Protein AF-A0A5K1AM50-F1 (afdb_monomer_lite)

Secondary structure (DSSP, 8-state):
-HHHHHHHHHHHHHHTT-THHHHSSS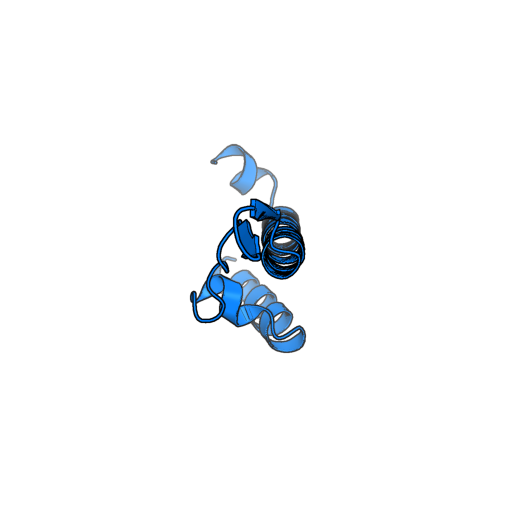PPPPSEEEETTEEEE-HHHHHHHHHHHHHHHHHHHTS-HHHHTT-

Structure (mmCIF, N/CA/C/O backbone):
data_AF-A0A5K1AM50-F1
#
_entry.id   AF-A0A5K1AM50-F1
#
loop_
_atom_site.group_PDB
_atom_site.id
_atom_site.type_symbol
_atom_site.label_atom_id
_atom_site.label_alt_id
_atom_site.label_comp_id
_atom_site.label_asym_id
_atom_site.label_entity_id
_atom_site.label_seq_id
_atom_site.pdbx_PDB_ins_code
_atom_site.Cartn_x
_atom_site.Cartn_y
_atom_site.Cartn_z
_atom_site.occupancy
_atom_site.B_iso_or_equiv
_atom_site.auth_seq_id
_atom_site.auth_comp_id
_atom_site.auth_asym_id
_atom_site.auth_atom_id
_atom_site.pdbx_PDB_model_num
ATOM 1 N N . ASN A 1 1 ? 14.309 4.282 -18.657 1.00 77.56 1 ASN A N 1
ATOM 2 C CA . ASN A 1 1 ? 14.238 2.811 -18.507 1.00 77.56 1 ASN A CA 1
ATOM 3 C C . ASN A 1 1 ? 12.998 2.431 -17.685 1.00 77.56 1 ASN A C 1
ATOM 5 O O . ASN A 1 1 ? 13.108 1.907 -16.587 1.00 77.56 1 ASN A O 1
ATOM 9 N N . PHE A 1 2 ? 11.806 2.773 -18.185 1.00 85.94 2 PHE A N 1
ATOM 10 C CA . PHE A 1 2 ? 10.553 2.648 -17.424 1.00 85.94 2 PHE A CA 1
ATOM 11 C C . PHE A 1 2 ? 10.142 1.190 -17.194 1.00 85.94 2 PHE A C 1
ATOM 13 O O . PHE A 1 2 ? 9.690 0.843 -16.109 1.00 85.94 2 PHE A O 1
ATOM 20 N N . LEU A 1 3 ? 10.328 0.331 -18.200 1.00 92.31 3 LEU A N 1
ATOM 21 C CA . LEU A 1 3 ? 9.891 -1.060 -18.128 1.00 92.31 3 LEU A CA 1
ATOM 22 C C . LEU A 1 3 ? 10.651 -1.851 -17.054 1.00 92.31 3 LEU A C 1
ATOM 24 O O . LEU A 1 3 ? 10.022 -2.552 -16.272 1.00 92.31 3 LEU A O 1
ATOM 28 N N . LEU A 1 4 ? 11.977 -1.683 -16.966 1.00 91.25 4 LEU A N 1
ATOM 29 C CA . LEU A 1 4 ? 12.785 -2.328 -15.927 1.00 91.25 4 LEU A CA 1
ATOM 30 C C . LEU A 1 4 ? 12.395 -1.845 -14.527 1.00 91.25 4 LEU A C 1
ATOM 32 O O . LEU A 1 4 ? 12.175 -2.665 -13.640 1.00 91.25 4 LEU A O 1
ATOM 36 N N . TRP A 1 5 ? 12.271 -0.526 -14.354 1.00 92.38 5 TRP A N 1
ATOM 37 C CA . TRP A 1 5 ? 11.823 0.071 -13.095 1.00 92.38 5 TRP A CA 1
ATOM 38 C C . TRP A 1 5 ? 10.462 -0.490 -12.671 1.00 92.38 5 TRP A C 1
ATOM 40 O O . TRP A 1 5 ? 10.302 -0.937 -11.539 1.00 92.38 5 TRP A O 1
ATOM 50 N N . LYS A 1 6 ? 9.502 -0.549 -13.603 1.00 91.94 6 LYS A N 1
ATOM 51 C CA . LYS A 1 6 ? 8.165 -1.084 -13.345 1.00 91.94 6 LYS A CA 1
ATOM 52 C C . LYS A 1 6 ? 8.237 -2.536 -12.875 1.00 91.94 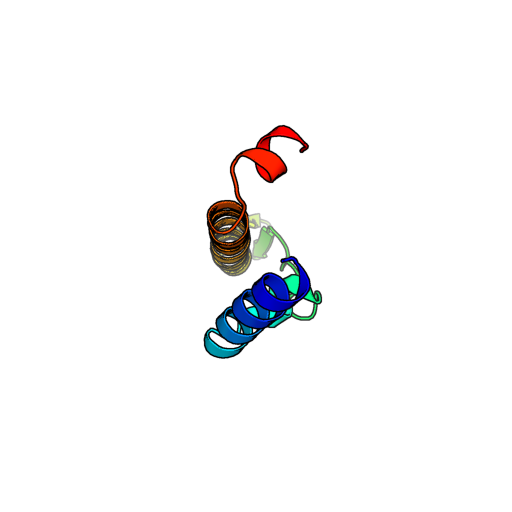6 LYS A C 1
ATOM 54 O O . LYS A 1 6 ? 7.616 -2.865 -11.873 1.00 91.94 6 LYS A O 1
ATOM 59 N N . THR A 1 7 ? 9.010 -3.387 -13.547 1.00 94.25 7 THR A N 1
ATOM 60 C CA . THR A 1 7 ? 9.184 -4.790 -13.139 1.00 94.25 7 THR A CA 1
ATOM 61 C C . THR A 1 7 ? 9.770 -4.910 -11.731 1.00 94.25 7 THR A C 1
ATOM 63 O O . THR A 1 7 ? 9.285 -5.709 -10.938 1.00 94.25 7 THR A O 1
ATOM 66 N N . GLN A 1 8 ? 10.776 -4.097 -11.392 1.00 92.81 8 GLN A N 1
ATOM 67 C CA . GLN A 1 8 ? 11.404 -4.112 -10.066 1.00 92.81 8 GLN A CA 1
ATOM 68 C C . GLN A 1 8 ? 10.442 -3.661 -8.960 1.00 92.81 8 GLN A C 1
ATOM 70 O O . GLN A 1 8 ? 10.351 -4.309 -7.919 1.00 92.81 8 GLN A O 1
ATOM 75 N N . VAL A 1 9 ? 9.701 -2.576 -9.196 1.00 91.81 9 VAL A N 1
ATOM 76 C CA . VAL A 1 9 ? 8.720 -2.045 -8.241 1.00 91.81 9 VAL A CA 1
ATOM 77 C C . VAL A 1 9 ? 7.576 -3.035 -8.017 1.00 91.81 9 VAL A C 1
ATOM 79 O O . VAL A 1 9 ? 7.195 -3.270 -6.873 1.00 91.81 9 VAL A O 1
ATOM 82 N N . LEU A 1 10 ? 7.068 -3.662 -9.082 1.00 92.50 10 LEU A N 1
ATOM 83 C CA . LEU A 1 10 ? 6.007 -4.665 -8.975 1.00 92.50 10 LEU A CA 1
ATOM 84 C C . LEU A 1 10 ? 6.460 -5.904 -8.195 1.00 92.50 10 LEU A C 1
ATOM 86 O O . LEU A 1 10 ? 5.781 -6.290 -7.249 1.00 92.50 10 LEU A O 1
ATOM 90 N N . ALA A 1 11 ? 7.638 -6.454 -8.506 1.00 93.00 11 ALA A N 1
ATOM 91 C CA . ALA A 1 11 ? 8.183 -7.603 -7.780 1.00 93.00 11 ALA A CA 1
ATOM 92 C C . ALA A 1 11 ? 8.389 -7.302 -6.281 1.00 93.00 11 ALA A C 1
ATOM 94 O O . ALA A 1 11 ? 8.111 -8.138 -5.420 1.00 93.00 11 ALA A O 1
ATOM 95 N N . MET A 1 12 ? 8.836 -6.084 -5.949 1.00 91.62 12 MET A N 1
ATOM 96 C CA . MET A 1 12 ? 8.947 -5.636 -4.559 1.00 91.62 12 MET A CA 1
ATOM 97 C C . MET A 1 12 ? 7.574 -5.602 -3.871 1.00 91.62 12 MET A C 1
ATOM 99 O O . MET A 1 12 ? 7.447 -6.089 -2.751 1.00 91.62 12 MET A O 1
ATOM 103 N N . MET A 1 13 ? 6.543 -5.064 -4.524 1.00 92.31 13 MET 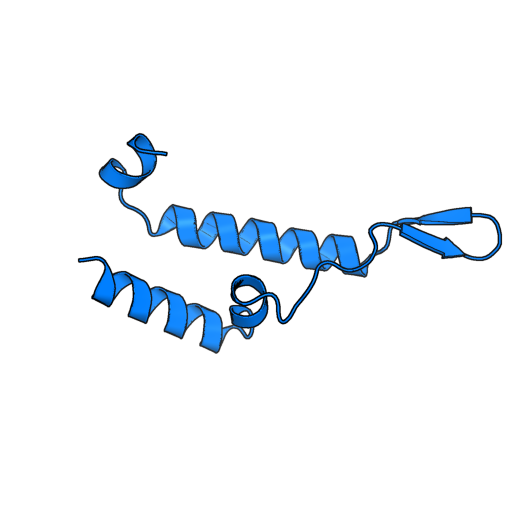A N 1
ATOM 104 C CA . MET A 1 13 ? 5.191 -4.973 -3.956 1.00 92.31 13 MET A CA 1
ATOM 105 C C . MET A 1 13 ? 4.531 -6.337 -3.758 1.00 92.31 13 MET A C 1
ATOM 107 O O . MET A 1 13 ? 3.858 -6.541 -2.748 1.00 92.31 13 MET A O 1
ATOM 111 N N . GLU A 1 14 ? 4.740 -7.271 -4.685 1.00 92.50 14 GLU A N 1
ATOM 112 C CA . GLU A 1 14 ? 4.285 -8.657 -4.546 1.00 92.50 14 GLU A CA 1
ATOM 113 C C . GLU A 1 14 ? 4.943 -9.332 -3.335 1.00 92.50 14 GLU A C 1
ATOM 115 O O . GLU A 1 14 ? 4.249 -9.954 -2.537 1.00 92.50 14 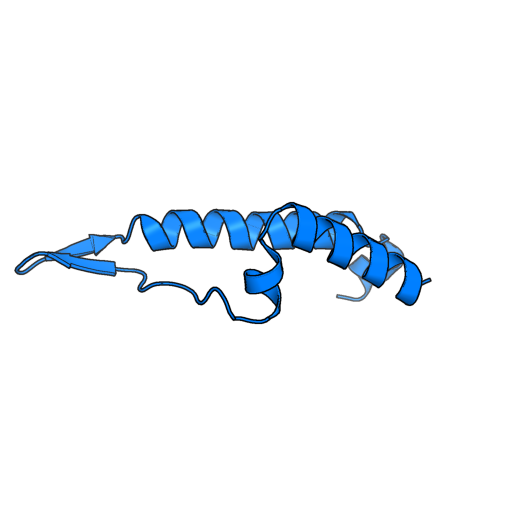GLU A O 1
ATOM 120 N N . SER A 1 15 ? 6.251 -9.123 -3.120 1.00 92.94 15 SER A N 1
ATOM 121 C CA . SER A 1 15 ? 6.974 -9.690 -1.965 1.00 92.94 15 SER A CA 1
ATOM 122 C C . SER A 1 15 ? 6.482 -9.199 -0.599 1.00 92.94 15 SER A C 1
ATOM 124 O O . SER A 1 15 ? 6.778 -9.821 0.418 1.00 92.94 15 SER A O 1
ATOM 126 N N . GLN A 1 16 ? 5.785 -8.061 -0.569 1.00 90.38 16 GLN A N 1
ATOM 127 C CA . GLN A 1 16 ? 5.254 -7.440 0.646 1.00 90.38 16 GLN A CA 1
ATOM 128 C C . GLN A 1 16 ? 3.732 -7.612 0.772 1.00 90.38 16 GLN A C 1
ATOM 130 O O . GLN A 1 16 ? 3.141 -7.031 1.676 1.00 90.38 16 GLN A O 1
ATOM 135 N N . GLU A 1 17 ? 3.086 -8.344 -0.146 1.00 90.31 17 GLU A N 1
ATOM 136 C CA . GLU A 1 17 ? 1.623 -8.521 -0.201 1.00 90.31 17 GLU A CA 1
ATOM 137 C C . GLU A 1 17 ? 0.830 -7.197 -0.301 1.00 90.31 17 GLU A C 1
ATOM 139 O O . GLU A 1 17 ? -0.364 -7.137 -0.014 1.00 90.31 17 GLU A O 1
ATOM 144 N N . ILE A 1 18 ? 1.472 -6.112 -0.750 1.00 92.44 18 ILE A N 1
ATOM 145 C CA . ILE A 1 18 ? 0.852 -4.778 -0.870 1.00 92.44 18 ILE A CA 1
ATOM 146 C C . ILE A 1 18 ? 0.424 -4.440 -2.298 1.00 92.44 18 ILE A C 1
ATOM 148 O O . ILE A 1 18 ? -0.109 -3.358 -2.535 1.00 92.44 18 ILE A O 1
ATOM 152 N N . TYR A 1 19 ? 0.625 -5.347 -3.257 1.00 92.44 19 TYR A N 1
ATOM 153 C CA . TYR A 1 19 ? 0.217 -5.132 -4.648 1.00 92.44 19 TYR A CA 1
ATOM 154 C C . TYR A 1 19 ? -1.283 -4.810 -4.782 1.00 92.44 19 TYR A C 1
ATOM 156 O O . TYR A 1 19 ? -1.659 -3.956 -5.585 1.00 92.44 19 TYR A O 1
ATOM 164 N N . GLY A 1 20 ? -2.118 -5.381 -3.907 1.00 92.38 20 GLY A N 1
ATOM 165 C CA . GLY A 1 20 ? -3.555 -5.104 -3.846 1.00 92.38 20 GLY A CA 1
ATOM 166 C C . GLY A 1 20 ? -3.924 -3.637 -3.572 1.00 92.38 20 GLY A C 1
ATOM 167 O O . GLY A 1 20 ? -5.021 -3.205 -3.921 1.00 92.38 20 GLY A O 1
ATOM 168 N N . PHE A 1 21 ? -3.016 -2.834 -3.001 1.00 93.19 21 PHE A N 1
ATOM 169 C CA . PHE A 1 21 ? -3.215 -1.385 -2.858 1.00 93.19 21 PHE A CA 1
ATOM 170 C C . PHE A 1 21 ? -3.126 -0.651 -4.204 1.00 93.19 21 PHE A C 1
ATOM 172 O O . PHE A 1 21 ? -3.749 0.393 -4.365 1.00 93.19 21 PHE A O 1
ATOM 179 N N . LEU A 1 22 ? -2.369 -1.181 -5.174 1.00 89.69 22 LEU A N 1
ATOM 180 C CA . LEU A 1 22 ? -2.261 -0.587 -6.508 1.00 89.69 22 LEU A CA 1
ATOM 181 C C . LEU A 1 22 ?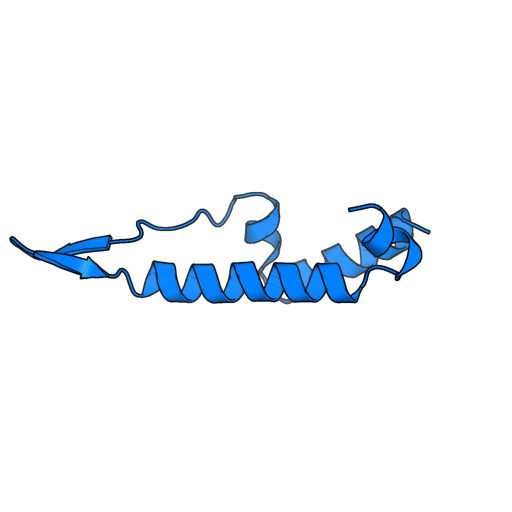 -3.405 -0.989 -7.433 1.00 89.69 22 LEU A C 1
ATOM 183 O O . LEU A 1 22 ? -3.843 -0.180 -8.248 1.00 89.69 22 LEU A O 1
ATOM 187 N N . THR A 1 23 ? -3.849 -2.241 -7.347 1.00 91.12 23 THR A N 1
ATOM 188 C CA . THR A 1 23 ? -4.944 -2.767 -8.175 1.00 91.12 23 THR A CA 1
ATOM 189 C C . THR A 1 23 ? -6.317 -2.357 -7.653 1.00 91.12 23 THR A C 1
ATOM 191 O O . THR A 1 23 ? -7.281 -2.361 -8.414 1.00 91.12 23 THR A O 1
ATOM 194 N N . GLY A 1 24 ? -6.407 -1.966 -6.378 1.00 89.50 24 GLY A N 1
ATOM 195 C CA . GLY A 1 24 ? -7.667 -1.660 -5.704 1.00 89.50 24 GLY A CA 1
ATOM 196 C C . GLY A 1 24 ? -8.330 -2.878 -5.057 1.00 89.50 24 GLY A C 1
ATOM 197 O O . GLY A 1 24 ? -9.407 -2.734 -4.483 1.00 89.50 24 GLY A O 1
ATOM 198 N N . ASP A 1 25 ? -7.682 -4.047 -5.087 1.00 93.56 25 ASP A N 1
ATOM 199 C CA . ASP A 1 25 ? -8.153 -5.260 -4.405 1.00 93.56 25 ASP A CA 1
ATOM 200 C C . ASP A 1 25 ? -8.174 -5.101 -2.873 1.00 93.56 25 ASP A C 1
ATOM 202 O O . ASP A 1 25 ? -8.904 -5.808 -2.180 1.00 93.56 25 ASP A O 1
ATOM 206 N N . ILE A 1 26 ? -7.402 -4.146 -2.335 1.00 93.19 26 ILE A N 1
ATOM 207 C CA . ILE A 1 26 ? -7.416 -3.750 -0.920 1.00 93.19 26 ILE A CA 1
ATOM 208 C C . ILE A 1 26 ? -8.025 -2.340 -0.805 1.00 93.19 26 ILE A C 1
ATOM 210 O O . ILE A 1 26 ? -7.291 -1.348 -0.703 1.00 93.19 26 ILE A O 1
ATOM 214 N N . PRO A 1 27 ? -9.366 -2.211 -0.829 1.00 93.81 27 PRO A N 1
ATOM 215 C CA . PRO A 1 27 ? -10.026 -0.914 -0.782 1.00 93.81 27 PRO A CA 1
ATOM 216 C C . PRO A 1 27 ? -9.904 -0.257 0.596 1.00 93.81 27 PRO A C 1
ATOM 218 O O . PRO A 1 27 ? -9.751 -0.923 1.624 1.00 93.81 27 PRO A O 1
ATOM 221 N N . ALA A 1 28 ? -10.028 1.071 0.620 1.00 93.81 28 ALA A N 1
ATOM 222 C CA . ALA A 1 28 ? -10.078 1.826 1.863 1.00 93.81 28 ALA A CA 1
ATOM 223 C C . ALA A 1 28 ? -11.302 1.399 2.695 1.00 93.81 28 ALA A C 1
ATOM 225 O O . ALA A 1 28 ? -12.433 1.488 2.207 1.00 93.81 28 ALA A O 1
ATOM 226 N N . PRO A 1 29 ? -11.119 0.965 3.953 1.00 94.38 29 PRO A N 1
ATOM 227 C CA . PRO A 1 29 ? -12.242 0.673 4.831 1.00 94.38 29 PRO A CA 1
ATOM 228 C C . PRO A 1 29 ? -12.941 1.980 5.260 1.00 94.38 29 PRO A C 1
ATOM 230 O O . PRO A 1 29 ? -12.361 3.064 5.133 1.00 94.38 29 PRO A O 1
ATOM 233 N N . PRO A 1 30 ? -14.164 1.905 5.817 1.00 94.94 30 PRO A N 1
ATOM 234 C CA . PRO A 1 30 ? -14.874 3.078 6.323 1.00 94.94 30 PRO A CA 1
ATOM 235 C C . PRO A 1 30 ? -14.025 3.867 7.323 1.00 94.94 30 PRO A C 1
ATOM 237 O O . PRO A 1 30 ? -13.403 3.271 8.199 1.00 94.94 30 PRO A O 1
ATOM 240 N N . GLY A 1 31 ? -14.001 5.198 7.214 1.00 92.38 31 GLY A N 1
ATOM 241 C CA . GLY A 1 31 ? -13.191 6.049 8.097 1.00 92.38 31 GLY A CA 1
ATOM 242 C C . GLY A 1 31 ? -13.665 6.059 9.553 1.00 92.38 31 GLY A C 1
ATOM 243 O O . GLY A 1 31 ? -12.862 6.239 10.474 1.00 92.38 31 GLY A O 1
ATOM 244 N N . THR A 1 32 ? -14.955 5.819 9.755 1.00 92.44 32 THR A N 1
ATOM 245 C CA . THR A 1 32 ? -15.619 5.726 11.052 1.00 92.44 32 THR A CA 1
ATOM 246 C C . THR A 1 32 ? -16.467 4.457 11.113 1.00 92.44 32 THR A C 1
ATOM 248 O O . THR A 1 32 ? -16.876 3.909 10.090 1.00 92.44 32 THR A O 1
ATOM 251 N N . LEU A 1 33 ? -16.690 3.968 12.327 1.00 92.50 33 LEU A N 1
ATOM 252 C CA . LEU A 1 33 ? -17.594 2.877 12.659 1.00 92.50 33 LEU A CA 1
ATOM 253 C C . LEU A 1 33 ? -18.649 3.415 13.621 1.00 92.50 33 LEU A C 1
ATOM 255 O O . LEU A 1 33 ? -18.347 4.243 14.481 1.00 92.50 33 LEU A O 1
ATOM 259 N N . THR A 1 34 ? -19.884 2.946 13.492 1.00 92.50 34 THR A N 1
ATOM 260 C CA . THR A 1 34 ? -20.945 3.279 14.443 1.00 92.50 34 THR A CA 1
ATOM 261 C C . THR A 1 34 ? -20.935 2.259 15.576 1.00 92.50 34 THR A C 1
ATOM 263 O O . THR A 1 34 ? -21.260 1.093 15.369 1.00 92.50 34 THR A O 1
ATOM 266 N N . GLU A 1 35 ? -20.586 2.698 16.782 1.00 87.38 35 GLU A N 1
ATOM 267 C CA . GLU A 1 35 ? -20.724 1.915 18.011 1.00 87.38 35 GLU A CA 1
ATOM 268 C C . GLU A 1 35 ? -21.910 2.462 18.816 1.00 87.38 35 GLU A C 1
ATOM 270 O O . GLU A 1 35 ? -21.825 3.480 19.513 1.00 87.38 35 GLU A O 1
ATOM 275 N N . GLY A 1 36 ? -23.065 1.805 18.685 1.00 86.19 36 GLY A N 1
ATOM 276 C CA . GLY A 1 36 ? -24.312 2.252 19.307 1.00 86.19 36 GLY A CA 1
ATOM 277 C C . GLY A 1 36 ? -24.802 3.578 18.717 1.00 86.19 36 GLY A C 1
ATOM 278 O O . GLY A 1 36 ? -25.235 3.620 17.572 1.00 86.19 36 GLY A O 1
ATOM 279 N N . LEU A 1 37 ? -24.748 4.657 19.506 1.00 87.00 37 LEU A N 1
ATOM 280 C CA . LEU A 1 37 ? -25.151 6.014 19.096 1.00 87.00 37 LEU A CA 1
ATOM 281 C C . LEU A 1 37 ? -23.963 6.927 18.747 1.00 87.00 37 LEU A C 1
ATOM 283 O O . LEU A 1 37 ? -24.161 8.115 18.498 1.00 87.00 37 LEU A O 1
ATOM 287 N N . LYS A 1 38 ? -22.726 6.416 18.787 1.00 88.88 38 LYS A N 1
ATOM 288 C CA . LYS A 1 38 ? -21.514 7.211 18.555 1.00 88.88 38 LYS A CA 1
ATOM 289 C C . LYS A 1 38 ? -20.792 6.753 17.299 1.00 88.88 38 LYS A C 1
ATOM 291 O O . LYS A 1 38 ? -20.682 5.559 17.036 1.00 88.88 38 LYS A O 1
ATOM 296 N N . GLU A 1 39 ? -20.242 7.714 16.566 1.00 91.88 39 GLU A N 1
ATOM 297 C CA . GLU A 1 39 ? -19.245 7.442 15.537 1.00 91.88 39 GLU A CA 1
ATOM 298 C C . GLU A 1 39 ? -17.855 7.417 16.171 1.00 91.88 39 GLU A C 1
ATOM 300 O O . GLU A 1 39 ? -17.434 8.363 16.840 1.00 91.88 39 GLU A O 1
ATOM 305 N N . VAL A 1 40 ? -17.145 6.316 15.964 1.00 93.50 40 VAL A N 1
ATOM 306 C CA . VAL A 1 40 ? -15.786 6.085 16.451 1.00 93.50 40 VAL A CA 1
ATOM 307 C C . VAL A 1 40 ? -14.863 5.948 15.247 1.00 93.50 40 VAL A C 1
ATOM 309 O O . VAL A 1 40 ? -15.255 5.437 14.201 1.00 93.50 40 VAL A O 1
ATOM 312 N N . GLN A 1 41 ? -13.623 6.422 15.357 1.00 93.44 41 GLN A N 1
ATOM 313 C CA . GLN A 1 41 ? -12.649 6.281 14.279 1.00 93.44 41 GLN A CA 1
ATOM 314 C C . GLN A 1 41 ? -12.322 4.805 14.032 1.00 93.44 41 GLN A C 1
ATOM 316 O O . GLN A 1 41 ? -12.027 4.069 14.969 1.00 93.44 41 GLN A O 1
ATOM 321 N N . ASN A 1 42 ? -12.315 4.386 12.767 1.00 95.25 42 ASN A N 1
ATOM 322 C CA . ASN A 1 42 ? -11.981 3.012 12.422 1.00 95.25 42 ASN A CA 1
ATOM 323 C C . ASN A 1 42 ? -10.457 2.786 12.515 1.00 95.25 42 ASN A C 1
ATOM 325 O O . ASN A 1 42 ? -9.713 3.347 11.700 1.00 95.25 42 ASN A O 1
ATOM 329 N N . PRO A 1 43 ? -9.955 1.949 13.441 1.00 93.56 43 PRO A N 1
ATOM 330 C CA . PRO A 1 43 ? -8.524 1.663 13.534 1.00 93.56 43 PRO A CA 1
ATOM 331 C C . PRO A 1 43 ? -7.982 0.989 12.265 1.00 93.56 43 PRO A C 1
ATOM 333 O O . PRO A 1 43 ? -6.853 1.265 11.857 1.00 93.56 43 PRO A O 1
ATOM 336 N N . THR A 1 44 ? -8.796 0.184 11.579 1.00 94.81 44 THR A N 1
ATOM 337 C CA . THR A 1 44 ? -8.428 -0.463 10.313 1.00 94.81 44 THR A CA 1
ATOM 338 C C . THR A 1 44 ? -8.189 0.570 9.212 1.00 94.81 44 THR A C 1
ATOM 340 O O . THR A 1 44 ? -7.243 0.430 8.439 1.00 94.81 44 THR A O 1
ATOM 343 N N . TYR A 1 45 ? -8.966 1.659 9.181 1.00 95.31 45 TYR A N 1
ATOM 344 C CA . TYR A 1 45 ? -8.731 2.775 8.257 1.00 95.31 45 TYR A CA 1
ATOM 345 C C . TYR A 1 45 ? -7.426 3.508 8.549 1.00 95.31 45 TYR A C 1
ATOM 347 O O . TYR A 1 45 ? -6.705 3.874 7.623 1.00 95.31 45 TYR A O 1
ATOM 355 N N . ILE A 1 46 ? -7.075 3.684 9.825 1.00 95.56 46 ILE A N 1
ATOM 356 C CA . ILE A 1 46 ? -5.798 4.299 10.201 1.00 95.56 46 ILE A CA 1
ATOM 357 C C . ILE A 1 46 ? -4.629 3.444 9.701 1.00 95.56 46 ILE A C 1
ATOM 359 O O . ILE A 1 46 ? -3.688 3.985 9.118 1.00 95.56 46 ILE A O 1
ATOM 363 N N . THR A 1 47 ? -4.684 2.127 9.912 1.00 95.06 47 THR A N 1
ATOM 364 C CA . THR A 1 47 ? -3.647 1.194 9.448 1.00 95.06 47 THR A CA 1
ATOM 365 C C . THR A 1 47 ? -3.553 1.186 7.928 1.00 95.06 47 THR A C 1
ATOM 367 O O . THR A 1 47 ? -2.468 1.405 7.394 1.00 95.06 47 THR A O 1
ATOM 370 N N . TRP A 1 48 ? -4.685 1.052 7.232 1.00 95.75 48 TRP A N 1
ATOM 371 C CA . TRP A 1 48 ? -4.743 1.109 5.770 1.00 95.75 48 TRP A CA 1
ATOM 372 C C . TRP A 1 48 ? -4.110 2.402 5.232 1.00 95.75 48 TRP A C 1
ATOM 374 O O . TRP A 1 48 ? -3.224 2.366 4.383 1.00 95.75 48 TRP A O 1
ATOM 384 N N . LYS A 1 49 ? -4.473 3.553 5.814 1.00 95.75 49 LYS A N 1
ATOM 385 C CA . LYS A 1 49 ? -3.969 4.874 5.415 1.00 95.75 49 LYS A CA 1
ATOM 386 C C . LYS A 1 49 ? -2.468 5.047 5.654 1.00 95.75 49 LYS A C 1
ATOM 388 O O . LYS A 1 49 ? -1.816 5.799 4.931 1.00 95.75 49 LYS A O 1
ATOM 393 N N . LYS A 1 50 ? -1.904 4.407 6.684 1.00 95.50 50 LYS A N 1
ATOM 394 C CA . LYS A 1 50 ? -0.450 4.408 6.917 1.00 95.50 50 LYS A CA 1
ATOM 395 C C . LYS A 1 50 ? 0.273 3.638 5.814 1.00 95.50 50 LYS A C 1
ATOM 397 O O . LYS A 1 50 ? 1.248 4.160 5.282 1.00 95.50 50 LYS A O 1
ATOM 402 N N . THR A 1 51 ? -0.227 2.458 5.455 1.00 94.25 51 THR A N 1
ATOM 403 C CA . THR A 1 51 ? 0.342 1.630 4.383 1.00 94.25 51 THR A CA 1
ATOM 404 C C . THR A 1 51 ? 0.249 2.325 3.027 1.00 94.25 51 THR A C 1
ATOM 406 O O . THR A 1 51 ? 1.258 2.428 2.336 1.00 94.25 51 THR A O 1
ATOM 409 N N . ASP A 1 52 ? -0.909 2.900 2.691 1.00 94.56 52 ASP A N 1
ATOM 410 C CA . ASP A 1 52 ? -1.120 3.676 1.460 1.00 94.56 52 ASP A CA 1
ATOM 411 C C . ASP A 1 52 ? -0.111 4.835 1.321 1.00 94.56 52 ASP A C 1
ATOM 413 O O . ASP A 1 52 ? 0.586 4.983 0.313 1.00 94.56 52 ASP A O 1
ATOM 417 N N . ARG A 1 53 ? 0.063 5.620 2.390 1.00 94.56 53 ARG A N 1
ATOM 418 C CA . ARG A 1 53 ? 1.029 6.729 2.409 1.00 94.56 53 ARG A CA 1
ATOM 419 C C . ARG A 1 53 ? 2.477 6.260 2.316 1.00 94.56 53 ARG A C 1
ATOM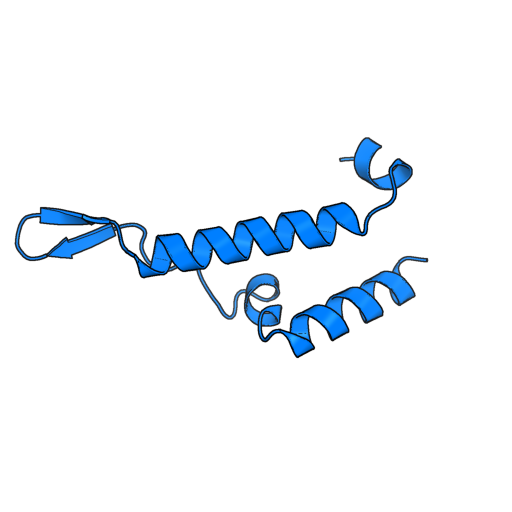 421 O O . ARG A 1 53 ? 3.280 6.926 1.661 1.00 94.56 53 ARG A O 1
ATOM 428 N N . LEU A 1 54 ? 2.815 5.152 2.974 1.00 93.31 54 LEU A N 1
ATOM 429 C CA . LEU A 1 54 ? 4.151 4.564 2.907 1.00 93.31 54 LEU A CA 1
ATOM 430 C C . LEU A 1 54 ? 4.465 4.105 1.481 1.00 93.31 54 LEU A C 1
ATOM 432 O O . LEU A 1 54 ? 5.517 4.456 0.951 1.00 93.31 54 LEU A O 1
ATOM 436 N N . LEU A 1 55 ? 3.521 3.414 0.839 1.00 93.00 55 LEU A N 1
ATOM 437 C CA . LEU A 1 55 ? 3.632 2.962 -0.544 1.00 93.00 55 LEU A CA 1
ATOM 438 C C . LEU A 1 55 ? 3.870 4.134 -1.500 1.00 93.00 55 LEU A C 1
ATOM 440 O O . LEU A 1 55 ? 4.778 4.087 -2.331 1.00 93.00 55 LEU A O 1
ATOM 444 N N . ARG A 1 56 ? 3.120 5.230 -1.332 1.00 91.31 56 ARG A N 1
ATOM 445 C CA . ARG A 1 56 ? 3.331 6.462 -2.102 1.00 91.31 56 ARG A CA 1
ATOM 446 C C . ARG A 1 56 ? 4.738 7.029 -1.903 1.00 91.31 56 ARG A C 1
ATOM 448 O O . ARG A 1 56 ? 5.369 7.440 -2.878 1.00 91.31 56 ARG A O 1
ATOM 455 N N . GLY A 1 57 ? 5.232 7.051 -0.665 1.00 91.56 57 GLY A N 1
ATOM 456 C CA . GLY A 1 57 ? 6.590 7.496 -0.348 1.00 91.56 57 GLY A CA 1
ATOM 457 C C . GLY A 1 57 ? 7.653 6.629 -1.023 1.00 91.56 57 GLY A C 1
ATOM 458 O O . GLY A 1 57 ? 8.570 7.158 -1.646 1.00 91.56 57 GLY A O 1
ATOM 459 N N . TRP A 1 58 ? 7.489 5.307 -0.975 1.00 90.69 58 TRP A N 1
ATOM 460 C CA . TRP A 1 58 ? 8.391 4.357 -1.623 1.00 90.69 58 TRP A CA 1
ATOM 461 C C . TRP A 1 58 ? 8.431 4.538 -3.135 1.00 90.69 58 TRP A C 1
ATOM 463 O O . TRP A 1 58 ? 9.514 4.736 -3.676 1.00 90.69 58 TRP A O 1
ATOM 473 N N . ILE A 1 59 ? 7.280 4.564 -3.814 1.00 90.94 59 ILE A N 1
ATOM 474 C CA . ILE A 1 59 ? 7.233 4.774 -5.269 1.00 90.94 59 ILE A CA 1
ATOM 475 C C . ILE A 1 59 ? 7.931 6.085 -5.625 1.00 90.94 59 ILE A C 1
ATOM 477 O O . ILE A 1 59 ? 8.831 6.086 -6.458 1.00 90.94 59 ILE A O 1
ATOM 481 N N . THR A 1 60 ? 7.585 7.175 -4.936 1.00 89.75 60 THR A N 1
ATOM 482 C CA . THR A 1 60 ? 8.201 8.495 -5.146 1.00 89.75 60 THR A CA 1
ATOM 483 C C . THR A 1 60 ? 9.722 8.447 -4.980 1.00 89.75 60 THR A C 1
ATOM 485 O O . THR A 1 60 ? 10.435 9.018 -5.796 1.00 89.75 60 THR A O 1
ATOM 488 N N . SER A 1 61 ? 10.232 7.718 -3.981 1.00 88.38 61 SER A N 1
ATOM 489 C CA . SER A 1 61 ? 11.677 7.598 -3.726 1.00 88.38 61 SER A CA 1
ATOM 490 C C . SER A 1 61 ? 12.449 6.852 -4.819 1.00 88.38 61 SER A C 1
ATOM 492 O O . SER A 1 61 ? 13.660 7.013 -4.937 1.00 88.38 61 SER A O 1
ATOM 494 N N . THR A 1 62 ? 11.759 6.046 -5.630 1.00 88.44 62 THR A N 1
ATOM 495 C CA . THR A 1 62 ? 12.372 5.328 -6.759 1.00 88.44 62 THR A CA 1
ATOM 496 C C . THR A 1 62 ? 12.412 6.152 -8.048 1.00 88.44 62 THR A C 1
ATOM 498 O O . THR A 1 62 ? 13.031 5.726 -9.024 1.00 88.44 62 THR A O 1
ATOM 501 N N . LEU A 1 63 ? 11.740 7.307 -8.081 1.00 86.69 63 LEU A N 1
ATOM 502 C CA . LEU A 1 63 ? 11.707 8.191 -9.243 1.00 86.69 63 LEU A CA 1
ATOM 503 C C . LEU A 1 63 ? 12.924 9.122 -9.235 1.00 86.69 63 LEU A C 1
ATOM 505 O O . LEU A 1 63 ? 13.343 9.615 -8.191 1.00 86.69 63 LEU A O 1
ATOM 509 N N . SER A 1 64 ? 13.485 9.395 -10.414 1.00 79.25 64 SER A N 1
ATOM 510 C CA . SER A 1 64 ? 14.560 10.380 -10.560 1.00 79.25 64 SER A CA 1
ATOM 511 C C . SER A 1 64 ? 14.025 11.811 -10.448 1.00 79.25 64 SER A C 1
ATOM 513 O O . SER A 1 64 ? 12.881 12.083 -10.815 1.00 79.25 64 SER A O 1
ATOM 515 N N . GLU A 1 65 ? 14.873 12.756 -10.033 1.00 74.62 65 GLU A N 1
ATOM 516 C CA . GLU A 1 65 ? 14.520 14.185 -9.917 1.00 74.62 65 GLU A CA 1
ATOM 517 C C . GLU A 1 65 ? 13.943 14.769 -11.216 1.00 74.62 65 GLU A C 1
ATOM 519 O O . GLU A 1 65 ? 12.997 15.553 -11.187 1.00 74.62 65 GLU A O 1
ATOM 524 N N . SER A 1 66 ? 14.446 14.314 -12.368 1.00 72.31 66 SER A N 1
ATOM 525 C CA . SER A 1 66 ? 13.940 14.693 -13.693 1.00 72.31 66 SER A CA 1
ATOM 526 C C . SER A 1 66 ? 12.481 14.301 -13.946 1.00 72.31 66 SER A C 1
ATOM 528 O O . SER A 1 66 ? 11.825 14.925 -14.770 1.00 72.31 66 SER A O 1
ATOM 530 N N . VAL A 1 67 ? 11.973 13.275 -13.261 1.00 71.50 67 VAL A N 1
ATOM 531 C CA . VAL A 1 67 ? 10.573 12.837 -13.339 1.00 71.50 67 VAL A CA 1
ATOM 532 C C . VAL A 1 67 ? 9.739 13.519 -12.255 1.00 71.50 67 VAL A C 1
ATOM 534 O O . VAL A 1 67 ? 8.592 13.863 -12.509 1.00 71.50 67 VAL A O 1
ATOM 537 N N . LEU A 1 68 ? 10.312 13.767 -11.072 1.00 69.06 68 LEU A N 1
ATOM 538 C CA . LEU A 1 68 ? 9.632 14.457 -9.970 1.00 69.06 68 LEU A CA 1
ATOM 539 C C . LEU A 1 68 ? 9.357 15.936 -10.269 1.00 69.06 68 LEU A C 1
ATOM 541 O O . LEU A 1 68 ? 8.323 16.441 -9.859 1.00 69.06 68 LEU A O 1
ATOM 545 N N . GLY A 1 69 ? 10.241 16.614 -11.009 1.00 63.50 69 GLY A N 1
ATOM 546 C CA . GLY A 1 69 ? 10.036 18.004 -11.439 1.00 63.50 69 GLY A CA 1
ATOM 547 C C . GLY A 1 69 ? 8.993 18.190 -12.551 1.00 63.50 69 GLY A C 1
ATOM 548 O O . GLY A 1 69 ? 8.748 19.321 -12.963 1.00 63.50 69 GLY A O 1
ATOM 549 N N . LEU A 1 70 ? 8.416 17.096 -13.061 1.00 60.47 70 LEU A N 1
ATOM 550 C CA . LEU A 1 70 ? 7.386 17.076 -14.107 1.00 60.47 70 LEU A CA 1
ATOM 551 C C . LEU A 1 70 ? 5.969 16.820 -13.560 1.00 60.47 70 LEU A C 1
ATOM 553 O O . LEU A 1 70 ? 5.016 16.840 -14.340 1.00 60.47 70 LEU A O 1
ATOM 557 N N . ILE A 1 71 ? 5.843 16.552 -12.255 1.00 54.91 71 ILE A N 1
ATOM 558 C CA . ILE A 1 71 ? 4.589 16.294 -11.528 1.00 54.91 71 ILE A CA 1
ATOM 559 C C . ILE A 1 71 ? 4.223 17.543 -10.729 1.00 54.91 71 ILE A C 1
ATOM 561 O O . ILE A 1 71 ? 3.023 17.894 -10.720 1.00 54.91 71 ILE A O 1
#

Radius of gyration: 16.12 Å; chains: 1; bounding box: 40×28×38 Å

Sequence (71 aa):
NFLLWKTQVLAMMESQEIYGFLTGDIPAPPGTLTEGLKEVQNPTYITWKKTDRLLRGWITSTLSESVLGLI

Organism: NCBI:txid210225

Foldseek 3Di:
DVVVLVVVLCVVCVVVVNVCVVVVVPPQDDQWDDDPPDTDGDVSNVVVVVSNVVSVVVVVVSDDPVVVVVD

pLDDT: mean 89.27, std 8.41, range [54.91, 95.75]